Protein AF-A0A5N7ZRE6-F1 (afdb_monomer_lite)

Foldseek 3Di:
DDPLLVVLVVLLVCLVVQLVVCVVVVPPVSNVSSVVSNVVSVVSNVVVVVVVVVVVVVVVD

Structure (mmCIF, N/CA/C/O backbone):
data_AF-A0A5N7ZRE6-F1
#
_entry.id   AF-A0A5N7ZRE6-F1
#
loop_
_atom_site.group_PDB
_atom_site.id
_atom_site.type_symbol
_atom_site.label_atom_id
_atom_site.label_alt_id
_atom_site.label_comp_id
_atom_site.label_asym_id
_atom_site.label_entity_id
_atom_site.label_seq_id
_atom_site.pdbx_PDB_ins_code
_atom_site.Cartn_x
_atom_site.Cartn_y
_atom_site.Cartn_z
_atom_site.occupancy
_atom_site.B_iso_or_equiv
_atom_site.auth_seq_id
_atom_site.auth_comp_id
_atom_site.auth_asym_id
_atom_site.auth_atom_id
_atom_site.pdbx_PDB_model_num
ATOM 1 N N . MET A 1 1 ? 14.950 -12.461 -6.179 1.00 51.19 1 MET A N 1
ATOM 2 C CA . MET A 1 1 ? 13.765 -12.090 -5.369 1.00 51.19 1 MET A CA 1
ATOM 3 C C . MET A 1 1 ? 14.069 -10.754 -4.725 1.00 51.19 1 MET A C 1
ATOM 5 O O . MET A 1 1 ? 14.695 -10.693 -3.671 1.00 51.19 1 MET A O 1
ATOM 9 N N . ASP A 1 2 ? 13.701 -9.690 -5.417 1.00 67.25 2 ASP A N 1
ATOM 10 C CA . ASP A 1 2 ? 14.122 -8.330 -5.108 1.00 67.25 2 ASP A CA 1
ATOM 11 C C . ASP A 1 2 ? 13.412 -7.802 -3.861 1.00 67.25 2 ASP A C 1
ATOM 13 O O . ASP A 1 2 ? 12.194 -7.940 -3.690 1.00 67.25 2 ASP A O 1
ATOM 17 N N . LYS A 1 3 ? 14.190 -7.204 -2.952 1.00 67.88 3 LYS A N 1
ATOM 18 C CA . LYS A 1 3 ? 13.702 -6.665 -1.670 1.00 67.88 3 LYS A CA 1
ATOM 19 C C . LYS A 1 3 ? 12.575 -5.645 -1.864 1.00 67.88 3 LYS A C 1
ATOM 21 O O . LYS A 1 3 ? 11.695 -5.535 -1.007 1.00 67.88 3 LYS A O 1
ATOM 26 N N . ASP A 1 4 ? 12.578 -4.931 -2.985 1.00 67.88 4 ASP A N 1
ATOM 27 C CA . ASP A 1 4 ? 11.571 -3.928 -3.325 1.00 67.88 4 ASP A CA 1
ATOM 28 C C . ASP A 1 4 ? 10.213 -4.549 -3.669 1.00 67.88 4 ASP A C 1
ATOM 30 O O . ASP A 1 4 ? 9.173 -4.058 -3.220 1.00 67.88 4 ASP A O 1
ATOM 34 N N . ARG A 1 5 ? 10.207 -5.705 -4.342 1.00 66.44 5 ARG A N 1
ATOM 35 C CA . ARG A 1 5 ? 8.981 -6.448 -4.671 1.00 66.44 5 ARG A CA 1
ATOM 36 C C . ARG A 1 5 ? 8.300 -6.998 -3.414 1.00 66.44 5 ARG A C 1
ATOM 38 O O . ARG A 1 5 ? 7.072 -6.952 -3.286 1.00 66.44 5 ARG A O 1
ATOM 45 N N . ILE A 1 6 ? 9.101 -7.443 -2.443 1.00 78.88 6 ILE A N 1
ATOM 46 C CA . ILE A 1 6 ? 8.626 -7.900 -1.128 1.00 78.88 6 ILE A CA 1
ATOM 47 C C . ILE A 1 6 ? 8.078 -6.721 -0.311 1.00 78.88 6 ILE A C 1
ATOM 49 O O . ILE A 1 6 ? 6.972 -6.811 0.225 1.00 78.88 6 ILE A O 1
ATOM 53 N N . LYS A 1 7 ? 8.792 -5.586 -0.256 1.00 75.81 7 LYS A N 1
ATOM 54 C CA . LYS A 1 7 ? 8.330 -4.375 0.449 1.00 75.81 7 LYS A CA 1
ATOM 55 C C . LYS A 1 7 ? 7.022 -3.819 -0.117 1.00 75.81 7 LYS A C 1
ATOM 57 O O . LYS A 1 7 ? 6.141 -3.453 0.663 1.00 75.81 7 LYS A O 1
ATOM 62 N N . GLY A 1 8 ? 6.880 -3.766 -1.442 1.00 78.06 8 GLY A N 1
ATOM 63 C CA . GLY A 1 8 ? 5.650 -3.312 -2.096 1.00 78.06 8 GLY A CA 1
ATOM 64 C C . GLY A 1 8 ? 4.456 -4.203 -1.749 1.00 78.06 8 GLY A C 1
ATOM 65 O O . GLY A 1 8 ? 3.395 -3.711 -1.369 1.00 78.06 8 GLY A O 1
ATOM 66 N N . THR A 1 9 ? 4.666 -5.521 -1.769 1.00 83.12 9 THR A N 1
ATOM 67 C CA . THR A 1 9 ? 3.638 -6.509 -1.409 1.00 83.12 9 THR A CA 1
ATOM 68 C C . THR A 1 9 ? 3.243 -6.425 0.062 1.00 83.12 9 THR A C 1
ATOM 70 O O . THR A 1 9 ? 2.056 -6.421 0.376 1.00 83.12 9 THR A O 1
ATOM 73 N N . ALA A 1 10 ? 4.211 -6.264 0.966 1.00 87.31 10 ALA A N 1
ATOM 74 C CA . ALA A 1 10 ? 3.934 -6.092 2.388 1.00 87.31 10 ALA A CA 1
ATOM 75 C C . ALA A 1 10 ? 3.085 -4.838 2.669 1.00 87.31 10 ALA A C 1
ATOM 77 O O . ALA A 1 10 ? 2.133 -4.902 3.448 1.00 87.31 10 ALA A O 1
ATOM 78 N N . LYS A 1 11 ? 3.383 -3.707 2.010 1.00 86.12 11 LYS A N 1
ATOM 79 C CA . LYS A 1 11 ? 2.576 -2.479 2.126 1.00 86.12 11 LYS A CA 1
ATOM 80 C C . LYS A 1 11 ? 1.161 -2.657 1.591 1.00 86.12 11 LYS A C 1
ATOM 82 O O . LYS A 1 11 ? 0.220 -2.166 2.207 1.00 86.12 11 LYS A O 1
ATOM 87 N N . GLU A 1 12 ? 1.002 -3.365 0.477 1.00 86.25 12 GLU A N 1
ATOM 88 C CA . GLU A 1 12 ? -0.315 -3.612 -0.107 1.00 86.25 12 GLU A CA 1
ATOM 89 C C . GLU A 1 12 ? -1.194 -4.473 0.809 1.00 86.25 12 GLU A C 1
ATOM 91 O O . GLU A 1 12 ? -2.345 -4.120 1.068 1.00 86.25 12 GLU A O 1
ATOM 96 N N . VAL A 1 13 ? -0.629 -5.551 1.363 1.00 92.25 13 VAL A N 1
ATOM 97 C CA . VAL A 1 13 ? -1.316 -6.429 2.323 1.00 92.25 13 VAL A CA 1
ATOM 98 C C . VAL A 1 13 ? -1.678 -5.662 3.593 1.00 92.25 13 VAL A C 1
ATOM 100 O O . VAL A 1 13 ? -2.827 -5.692 4.028 1.00 92.25 13 VAL A O 1
ATOM 103 N N . LYS A 1 14 ? -0.730 -4.912 4.165 1.00 89.81 14 LYS A N 1
ATOM 104 C CA . LYS A 1 14 ? -0.969 -4.094 5.361 1.00 89.81 14 LYS A CA 1
ATOM 105 C C . LYS A 1 14 ? -2.056 -3.040 5.125 1.00 89.81 14 LYS A C 1
ATOM 107 O O . LYS A 1 14 ? -2.930 -2.864 5.971 1.00 89.81 14 LYS A O 1
ATOM 112 N N . GLY A 1 15 ? -2.032 -2.387 3.964 1.00 90.44 15 GLY A N 1
ATOM 113 C CA . GLY A 1 15 ? -3.049 -1.426 3.557 1.00 90.44 15 GLY A CA 1
ATOM 114 C C . GLY A 1 15 ? -4.434 -2.061 3.429 1.00 90.44 15 GLY A C 1
ATOM 115 O O . GLY A 1 15 ? -5.406 -1.524 3.951 1.00 90.44 15 GLY A O 1
ATOM 116 N N . ALA A 1 16 ? -4.528 -3.248 2.822 1.00 91.94 16 ALA A N 1
ATOM 117 C CA . ALA A 1 16 ? -5.785 -3.990 2.713 1.00 91.94 16 ALA A CA 1
ATOM 118 C C . ALA A 1 16 ? -6.351 -4.407 4.082 1.00 91.94 16 ALA A C 1
ATOM 120 O O . ALA A 1 16 ? -7.561 -4.308 4.306 1.00 91.94 16 ALA A O 1
ATOM 121 N N . ILE A 1 17 ? -5.484 -4.822 5.012 1.00 93.69 17 ILE A N 1
ATOM 122 C CA . ILE A 1 17 ? -5.878 -5.150 6.388 1.00 93.69 17 ILE A CA 1
ATOM 123 C C . ILE A 1 17 ? -6.421 -3.905 7.091 1.00 93.69 17 ILE A C 1
ATOM 125 O O . ILE A 1 17 ? -7.515 -3.962 7.645 1.00 93.69 17 ILE A O 1
ATOM 129 N N . LYS A 1 18 ? -5.711 -2.770 7.034 1.00 91.81 18 LYS A N 1
ATOM 130 C CA . LYS A 1 18 ? -6.175 -1.506 7.626 1.00 91.81 18 LYS A CA 1
ATOM 131 C C . LYS A 1 18 ? -7.474 -1.001 6.996 1.00 91.81 18 LYS A C 1
ATOM 133 O O . LYS A 1 18 ? -8.365 -0.576 7.720 1.00 91.81 18 LYS A O 1
ATOM 138 N N . GLU A 1 19 ? -7.622 -1.096 5.675 1.00 91.88 19 GLU A N 1
ATOM 139 C CA . GLU A 1 19 ? -8.857 -0.709 4.982 1.00 91.88 19 GLU A CA 1
ATOM 140 C C . GLU A 1 19 ? -10.050 -1.523 5.502 1.00 91.88 19 GLU A C 1
ATOM 142 O O . GLU A 1 19 ? -11.089 -0.973 5.869 1.00 91.88 19 GLU A O 1
ATOM 147 N N . THR A 1 20 ? -9.869 -2.842 5.590 1.00 93.88 20 THR A N 1
ATOM 148 C CA . THR A 1 20 ? -10.903 -3.769 6.057 1.00 93.88 20 THR A CA 1
ATOM 149 C C . THR A 1 20 ? -11.210 -3.555 7.536 1.00 93.88 20 THR A C 1
ATOM 151 O O . THR A 1 20 ? -12.372 -3.428 7.911 1.00 93.88 20 THR A O 1
ATOM 154 N N . ALA A 1 21 ? -10.179 -3.447 8.376 1.00 92.88 21 ALA A N 1
ATOM 155 C CA . ALA A 1 21 ? -10.328 -3.190 9.802 1.00 92.88 21 ALA A CA 1
ATOM 156 C C . ALA A 1 21 ? -11.026 -1.848 10.062 1.00 92.88 21 ALA A C 1
ATOM 158 O O . ALA A 1 21 ? -11.924 -1.784 10.896 1.00 92.88 21 ALA A O 1
ATOM 159 N N . GLY A 1 22 ? -10.678 -0.795 9.317 1.00 92.06 22 GLY A N 1
ATOM 160 C CA . GLY A 1 22 ? -11.326 0.514 9.390 1.00 92.06 22 GLY A CA 1
ATOM 161 C C . GLY A 1 22 ? -12.806 0.454 9.021 1.00 92.06 22 GLY A C 1
ATOM 162 O O . GLY A 1 22 ? -13.636 0.9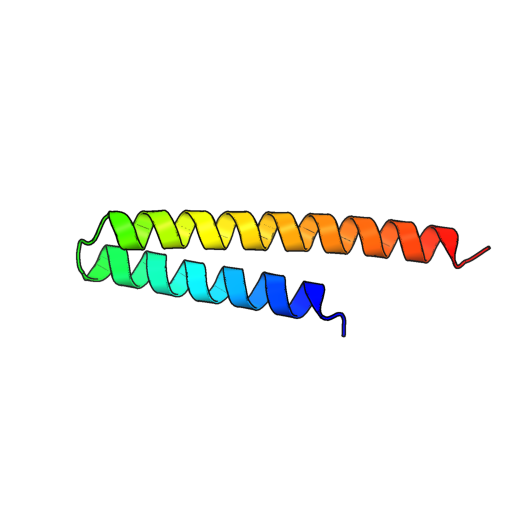68 9.763 1.00 92.06 22 GLY A O 1
ATOM 163 N N . LYS A 1 23 ? -13.165 -0.260 7.946 1.00 92.81 23 LYS A N 1
ATOM 164 C CA . LYS A 1 23 ? -14.574 -0.485 7.577 1.00 92.81 23 LYS A CA 1
ATOM 165 C C . LYS A 1 23 ? -15.358 -1.244 8.640 1.00 92.81 23 LYS A C 1
ATOM 167 O O . LYS A 1 23 ? -16.465 -0.841 8.974 1.00 92.81 23 LYS A O 1
ATOM 172 N N . VAL A 1 24 ? -14.790 -2.331 9.164 1.00 95.19 24 VAL A N 1
ATOM 173 C CA . VAL A 1 24 ? -15.457 -3.186 10.161 1.00 95.19 24 VAL A CA 1
ATOM 174 C C . VAL A 1 24 ? -15.639 -2.452 11.489 1.00 95.19 24 VAL A C 1
ATOM 176 O O . VAL A 1 24 ? -16.684 -2.567 12.117 1.00 95.19 24 VAL A O 1
ATOM 179 N N . THR A 1 25 ? -14.642 -1.672 11.908 1.00 93.19 25 THR A N 1
ATOM 180 C CA . THR A 1 25 ? -14.681 -0.905 13.165 1.00 93.19 25 THR A CA 1
ATOM 181 C C . THR A 1 25 ? -15.353 0.465 13.028 1.00 93.19 25 THR A C 1
ATOM 183 O O . THR A 1 25 ? -15.550 1.148 14.029 1.00 93.19 25 THR A O 1
ATOM 186 N N . GLY A 1 26 ? -15.690 0.899 11.807 1.00 94.31 26 GLY A N 1
ATOM 187 C CA . GLY A 1 26 ? -16.189 2.250 11.523 1.00 94.31 26 GLY A CA 1
ATOM 188 C C . GLY A 1 26 ? -15.128 3.357 11.636 1.00 94.31 26 GLY A C 1
ATOM 189 O O . GLY A 1 26 ? -15.465 4.543 11.612 1.00 94.31 26 GLY A O 1
ATOM 190 N N . ASN A 1 27 ? -13.843 3.007 11.755 1.00 94.62 27 ASN A N 1
ATOM 191 C CA . ASN A 1 27 ? -12.747 3.962 11.864 1.00 94.62 27 ASN A CA 1
ATOM 192 C C . ASN A 1 27 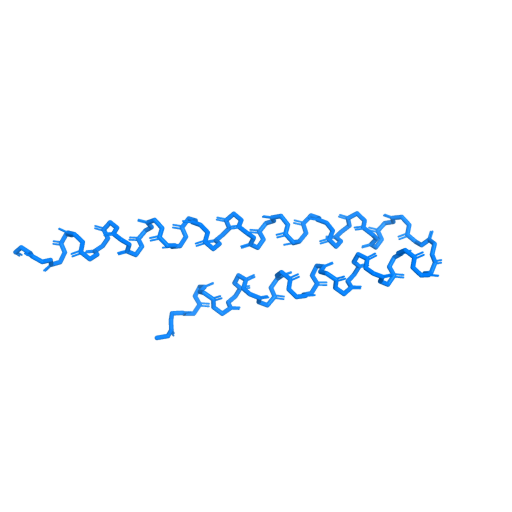? -12.291 4.463 10.480 1.00 94.62 27 ASN A C 1
ATOM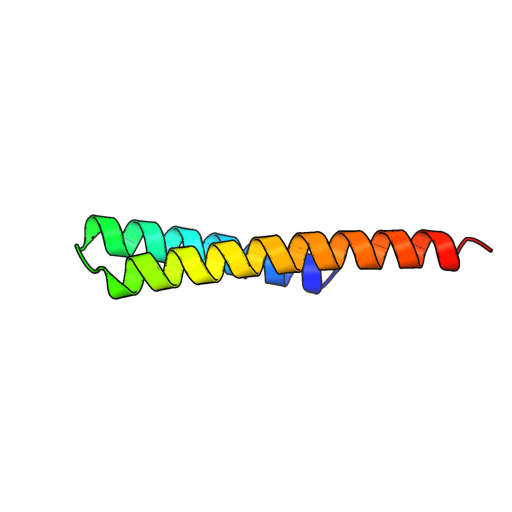 194 O O . ASN A 1 27 ? -11.472 3.839 9.797 1.00 94.62 27 ASN A O 1
ATOM 198 N N . ARG A 1 28 ? -12.785 5.650 10.098 1.00 92.81 28 ARG A N 1
ATOM 199 C CA . ARG A 1 28 ? -12.431 6.327 8.836 1.00 92.81 28 ARG A CA 1
ATOM 200 C C . ARG A 1 28 ? -10.939 6.623 8.696 1.00 92.81 28 ARG A C 1
ATOM 202 O O . ARG A 1 28 ? -10.434 6.607 7.575 1.00 92.81 28 ARG A O 1
ATOM 209 N N . GLN A 1 29 ? -10.229 6.897 9.790 1.00 94.00 29 GLN A N 1
ATOM 210 C CA . GLN A 1 29 ? -8.791 7.169 9.739 1.00 94.00 29 GLN A CA 1
ATOM 211 C C . GLN A 1 29 ? -8.033 5.908 9.318 1.00 94.00 29 GLN A C 1
ATOM 213 O O . GLN A 1 29 ? -7.253 5.949 8.368 1.00 94.00 29 GLN A O 1
ATOM 218 N N . THR A 1 30 ? -8.337 4.775 9.955 1.00 93.56 30 THR A N 1
ATOM 219 C CA . THR A 1 30 ? -7.722 3.481 9.632 1.00 93.56 30 THR A CA 1
ATOM 220 C C . THR A 1 30 ? -8.076 3.017 8.218 1.00 93.56 30 THR A C 1
ATOM 222 O O . THR A 1 30 ? -7.205 2.515 7.507 1.00 93.56 30 THR A O 1
ATOM 225 N N . GLU A 1 31 ? -9.311 3.259 7.762 1.00 91.75 31 GLU A N 1
ATOM 226 C CA . GLU A 1 31 ? -9.704 2.980 6.376 1.00 91.75 31 GLU A CA 1
ATOM 227 C C . GLU A 1 31 ? -8.871 3.796 5.372 1.00 91.75 31 GLU A C 1
ATOM 229 O O . GLU A 1 31 ? -8.323 3.252 4.406 1.00 91.75 31 GLU A O 1
ATOM 234 N N . SER A 1 32 ? -8.746 5.100 5.628 1.00 93.88 32 SER A N 1
ATOM 235 C CA . SER A 1 32 ? -8.029 6.047 4.767 1.00 93.88 32 SER A CA 1
ATOM 236 C C . SER A 1 32 ? -6.533 5.742 4.707 1.00 93.88 32 SER A C 1
ATOM 238 O O . SER A 1 32 ? -5.952 5.714 3.621 1.00 93.88 32 SER A O 1
ATOM 240 N N . GLU A 1 33 ? -5.916 5.448 5.855 1.00 91.00 33 GLU A N 1
ATOM 241 C CA . GLU A 1 33 ? -4.529 4.980 5.928 1.00 91.00 33 GLU A CA 1
ATOM 242 C C . GLU A 1 33 ? -4.328 3.693 5.129 1.00 91.00 33 GLU A C 1
ATOM 244 O O . GLU A 1 33 ? -3.345 3.569 4.397 1.00 91.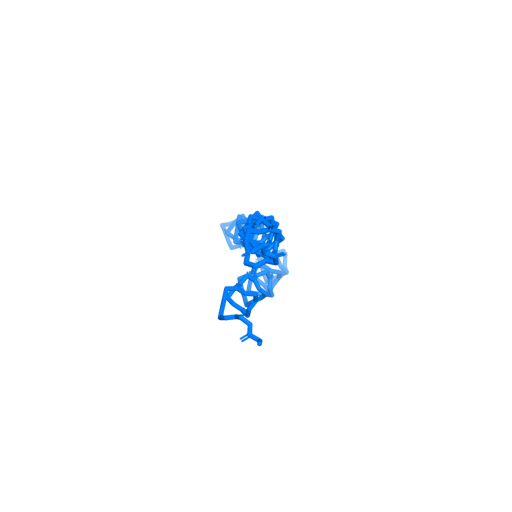00 33 GLU A O 1
ATOM 249 N N . GLY A 1 34 ? -5.265 2.748 5.236 1.00 91.06 34 GLY A N 1
ATOM 250 C CA . GLY A 1 34 ? -5.209 1.492 4.501 1.00 91.06 34 GLY A CA 1
ATOM 251 C C . GLY A 1 34 ? -5.218 1.693 2.987 1.00 91.06 34 GLY A C 1
ATOM 252 O O . GLY A 1 34 ? -4.362 1.158 2.276 1.00 91.06 34 GLY A O 1
ATOM 253 N N . ARG A 1 35 ? -6.124 2.541 2.486 1.00 91.69 35 ARG A N 1
ATOM 254 C CA . ARG A 1 35 ? -6.174 2.921 1.064 1.00 91.69 35 ARG A CA 1
ATOM 255 C C . ARG A 1 35 ? -4.908 3.632 0.597 1.00 91.69 35 ARG A C 1
ATOM 257 O O . ARG A 1 35 ? -4.421 3.344 -0.501 1.00 91.69 35 ARG A O 1
ATOM 264 N N . ALA A 1 36 ? -4.368 4.536 1.410 1.00 91.75 36 ALA A N 1
ATOM 265 C CA . ALA A 1 36 ? -3.133 5.242 1.096 1.00 91.75 36 ALA A CA 1
ATOM 266 C C . ALA A 1 36 ? -1.942 4.272 1.016 1.00 91.75 36 ALA A C 1
ATOM 268 O O . ALA A 1 36 ? -1.247 4.247 -0.000 1.00 91.75 36 ALA A O 1
ATOM 269 N N . GLU A 1 37 ? -1.746 3.408 2.021 1.00 88.75 37 GLU A N 1
ATOM 270 C CA . GLU A 1 37 ? -0.668 2.405 2.028 1.00 88.75 37 GLU A CA 1
ATOM 271 C C . GLU A 1 37 ? -0.785 1.431 0.844 1.00 88.75 37 GLU A C 1
ATOM 273 O O . GLU A 1 37 ? 0.223 1.123 0.202 1.00 88.75 37 GLU A O 1
ATOM 278 N N . LYS A 1 38 ? -2.006 1.010 0.489 1.00 87.75 38 LYS A N 1
ATOM 279 C CA . LYS A 1 38 ? -2.268 0.144 -0.670 1.00 87.75 38 LYS A CA 1
ATOM 280 C C . LYS A 1 38 ? -1.908 0.821 -1.99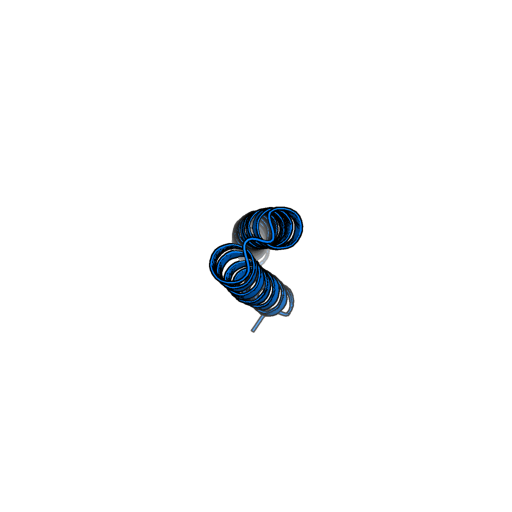5 1.00 87.75 38 LYS A C 1
ATOM 282 O O . LYS A 1 38 ? -1.278 0.208 -2.857 1.00 87.75 38 LYS A O 1
ATOM 287 N N . THR A 1 39 ? -2.263 2.097 -2.139 1.00 91.50 39 THR A N 1
ATOM 288 C CA . THR A 1 39 ? -1.948 2.899 -3.332 1.00 91.50 39 THR A CA 1
ATOM 289 C C . THR A 1 39 ? -0.442 3.106 -3.468 1.00 91.50 39 THR A C 1
ATOM 291 O O . THR A 1 39 ? 0.123 2.849 -4.529 1.00 91.50 39 THR A O 1
ATOM 294 N N . VAL A 1 40 ? 0.233 3.478 -2.377 1.00 87.38 40 VAL A N 1
ATOM 295 C CA . VAL A 1 40 ? 1.695 3.633 -2.343 1.00 87.38 40 VAL A CA 1
ATOM 296 C C . VAL A 1 40 ? 2.397 2.312 -2.666 1.00 87.38 40 VAL A C 1
ATOM 298 O O . VAL A 1 40 ? 3.372 2.314 -3.415 1.00 87.38 40 VAL A O 1
ATOM 301 N N . GLY A 1 41 ? 1.902 1.184 -2.147 1.00 84.50 41 GLY A N 1
ATOM 302 C CA . GLY A 1 41 ? 2.434 -0.148 -2.449 1.00 84.50 41 GLY A CA 1
ATOM 303 C C . GLY 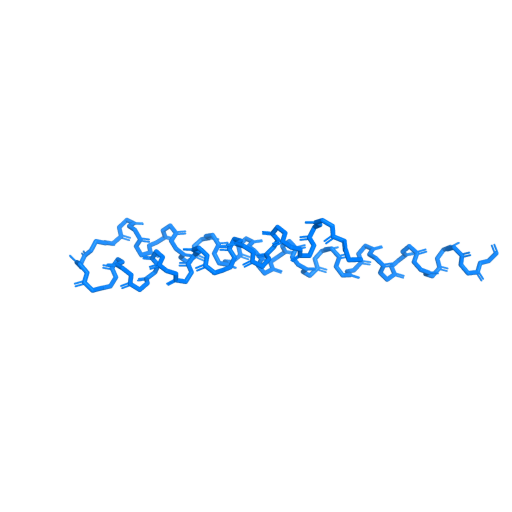A 1 41 ? 2.365 -0.490 -3.940 1.00 84.50 41 GLY A C 1
ATOM 304 O O . GLY A 1 41 ? 3.364 -0.929 -4.507 1.00 84.50 41 GLY A O 1
ATOM 305 N N . LYS A 1 42 ? 1.228 -0.213 -4.597 1.00 85.69 42 LYS A N 1
ATOM 306 C CA . LYS A 1 42 ? 1.069 -0.400 -6.051 1.00 85.69 42 LYS A CA 1
ATOM 307 C C . LYS A 1 42 ? 2.006 0.487 -6.863 1.00 85.69 42 LYS A C 1
ATOM 309 O O . LYS A 1 42 ? 2.665 -0.004 -7.772 1.00 85.69 42 LYS A O 1
ATOM 314 N N . VAL A 1 43 ? 2.100 1.771 -6.514 1.00 88.94 43 VAL A N 1
ATOM 315 C CA . VAL A 1 43 ? 3.003 2.706 -7.201 1.00 88.94 43 VAL A CA 1
ATOM 316 C C . VAL A 1 43 ? 4.456 2.256 -7.057 1.00 88.94 43 VAL A C 1
ATOM 318 O O . VAL A 1 43 ? 5.175 2.204 -8.050 1.00 88.94 43 VAL A O 1
ATOM 321 N N . GLN A 1 44 ? 4.888 1.865 -5.852 1.00 82.31 44 GLN A N 1
ATOM 322 C CA . GLN A 1 44 ? 6.242 1.348 -5.640 1.00 82.31 44 GLN A CA 1
ATOM 323 C C . GLN A 1 44 ? 6.511 0.066 -6.427 1.00 82.31 44 GLN A C 1
ATOM 325 O O . GLN A 1 44 ? 7.611 -0.079 -6.954 1.00 82.31 44 GLN A O 1
ATOM 330 N N . ARG A 1 45 ? 5.531 -0.841 -6.535 1.00 82.31 45 ARG A N 1
ATOM 331 C CA . ARG A 1 45 ? 5.689 -2.068 -7.323 1.00 82.31 45 ARG A CA 1
ATOM 332 C C . ARG A 1 45 ? 5.864 -1.752 -8.811 1.00 82.31 45 ARG A C 1
ATOM 334 O O . ARG A 1 45 ? 6.833 -2.216 -9.393 1.00 82.31 45 ARG A O 1
ATOM 341 N N . ASN A 1 46 ? 5.019 -0.887 -9.375 1.00 85.44 46 ASN A N 1
ATOM 342 C CA . ASN A 1 46 ? 5.108 -0.489 -10.783 1.00 85.44 46 ASN A CA 1
ATOM 343 C C . ASN A 1 46 ? 6.423 0.236 -11.103 1.00 85.44 46 ASN A C 1
ATOM 345 O O . ASN A 1 46 ? 7.046 -0.031 -12.124 1.00 85.44 46 ASN A O 1
ATOM 349 N N . VAL A 1 47 ? 6.858 1.154 -10.230 1.00 85.62 47 VAL A N 1
ATOM 350 C CA . VAL A 1 47 ? 8.141 1.855 -10.397 1.00 85.62 47 VAL A CA 1
ATOM 351 C C . VAL A 1 47 ? 9.314 0.884 -10.266 1.00 85.62 47 VAL A C 1
ATOM 353 O O . VAL A 1 47 ? 10.284 1.016 -11.005 1.00 85.62 47 VAL A O 1
ATOM 356 N N . GLY A 1 48 ? 9.230 -0.087 -9.352 1.00 82.69 48 GLY A N 1
ATOM 357 C CA . GLY A 1 48 ? 10.209 -1.166 -9.227 1.00 82.69 48 GLY A CA 1
ATOM 358 C C . GLY A 1 48 ? 10.295 -2.004 -10.500 1.00 82.69 48 GLY A C 1
ATOM 359 O O . GLY A 1 48 ? 11.370 -2.112 -11.067 1.00 82.69 48 GLY A O 1
ATOM 360 N N . GLU A 1 49 ? 9.161 -2.487 -11.016 1.00 84.31 49 GLU A N 1
ATOM 361 C CA . GLU A 1 49 ? 9.112 -3.267 -12.263 1.00 84.31 49 GLU A CA 1
ATOM 362 C C . GLU A 1 49 ? 9.624 -2.481 -13.473 1.00 84.31 49 GLU A C 1
ATOM 364 O O . GLU A 1 49 ? 10.323 -3.042 -14.311 1.00 84.31 49 GLU A O 1
ATOM 369 N N . ALA A 1 50 ? 9.318 -1.184 -13.568 1.00 85.19 50 ALA A N 1
ATOM 370 C CA . ALA A 1 50 ? 9.840 -0.337 -14.638 1.00 85.19 50 ALA A CA 1
ATOM 371 C C . ALA A 1 50 ? 11.359 -0.125 -14.521 1.00 85.19 50 ALA A C 1
ATOM 373 O O . ALA A 1 50 ? 12.059 -0.122 -15.532 1.00 85.19 50 ALA A O 1
ATOM 374 N N . LYS A 1 51 ? 11.877 0.047 -13.296 1.00 84.25 51 LYS A N 1
ATOM 375 C CA . LYS A 1 51 ? 13.321 0.145 -13.050 1.00 84.25 51 LYS A CA 1
ATOM 376 C C . LYS A 1 51 ? 14.039 -1.158 -13.369 1.00 84.25 51 LYS A C 1
ATOM 378 O O . LYS A 1 51 ? 15.086 -1.094 -13.999 1.00 84.25 51 LYS A O 1
ATOM 383 N N . ASP A 1 52 ? 13.483 -2.292 -12.956 1.00 83.88 52 ASP A N 1
ATOM 384 C CA . ASP A 1 52 ? 14.059 -3.612 -13.213 1.00 83.88 52 ASP A CA 1
ATOM 385 C C . ASP A 1 52 ? 14.102 -3.886 -14.721 1.00 83.88 52 ASP A C 1
ATOM 387 O O . ASP A 1 52 ? 15.163 -4.205 -15.240 1.00 83.88 52 ASP A O 1
ATOM 391 N N . GLN A 1 53 ? 13.016 -3.614 -15.456 1.00 84.94 53 GLN A N 1
ATOM 392 C CA . GLN A 1 53 ? 13.002 -3.732 -16.923 1.00 84.94 53 GLN A CA 1
ATOM 393 C C . GLN A 1 53 ? 14.027 -2.820 -17.605 1.00 84.94 53 GLN A C 1
ATOM 395 O O . GLN A 1 53 ? 14.711 -3.238 -18.533 1.00 84.94 53 GLN A O 1
ATOM 400 N N . ALA A 1 54 ? 14.146 -1.567 -17.159 1.00 85.25 54 ALA A N 1
ATOM 401 C CA . ALA A 1 54 ? 15.149 -0.655 -17.699 1.00 85.25 54 ALA A CA 1
ATOM 402 C C . ALA A 1 54 ? 16.577 -1.133 -17.401 1.00 85.25 54 ALA A C 1
ATOM 404 O O . ALA A 1 54 ? 17.474 -0.902 -18.205 1.00 85.25 54 ALA A O 1
ATOM 405 N N . ARG A 1 55 ? 16.792 -1.783 -16.253 1.00 83.06 55 ARG A N 1
ATOM 406 C CA . ARG A 1 55 ? 18.086 -2.337 -15.861 1.00 83.06 55 ARG A CA 1
ATOM 407 C C . ARG A 1 55 ? 18.439 -3.565 -16.691 1.00 83.06 55 ARG A C 1
ATOM 409 O O . ARG A 1 55 ? 19.535 -3.587 -17.230 1.00 83.06 55 ARG A O 1
ATOM 416 N N . ASP A 1 56 ? 17.500 -4.493 -16.865 1.00 85.38 56 ASP A N 1
ATOM 417 C CA . ASP A 1 56 ? 17.669 -5.670 -17.725 1.00 85.38 56 ASP A CA 1
ATOM 418 C C . ASP A 1 56 ? 18.019 -5.249 -19.161 1.00 85.38 56 ASP A C 1
ATOM 420 O O . ASP A 1 56 ? 18.967 -5.763 -19.739 1.00 85.38 56 ASP A O 1
ATOM 424 N N . LEU A 1 57 ? 17.340 -4.234 -19.712 1.00 81.19 57 LEU A N 1
ATOM 425 C CA . LEU A 1 57 ? 17.638 -3.701 -21.050 1.00 81.19 57 LEU A CA 1
ATOM 426 C C . LEU A 1 57 ? 19.019 -3.032 -21.177 1.00 81.19 57 LEU A C 1
ATOM 428 O O . LEU A 1 57 ? 19.524 -2.893 -22.291 1.00 81.19 57 LEU A O 1
ATOM 432 N N . LEU A 1 58 ? 19.593 -2.547 -20.072 1.00 82.62 58 LEU A N 1
ATOM 433 C CA . LEU A 1 58 ? 20.901 -1.887 -20.050 1.00 82.62 58 LEU A CA 1
ATOM 434 C C . LEU A 1 58 ? 22.050 -2.855 -19.733 1.00 82.62 58 LEU A C 1
ATOM 436 O O . LEU A 1 58 ? 23.158 -2.596 -20.193 1.00 82.62 58 LEU A O 1
ATOM 440 N N . ASP A 1 59 ? 21.799 -3.927 -18.972 1.00 79.06 59 ASP A N 1
ATOM 441 C CA . ASP A 1 59 ? 22.785 -4.974 -18.651 1.00 79.06 59 ASP A CA 1
ATOM 442 C C . ASP A 1 59 ? 22.978 -5.982 -19.806 1.00 79.06 59 ASP A C 1
ATOM 444 O O . ASP A 1 59 ? 24.019 -6.628 -19.874 1.00 79.06 59 ASP A O 1
ATOM 448 N N . ASP A 1 60 ? 22.026 -6.101 -20.743 1.00 65.50 60 ASP A N 1
ATOM 449 C CA . ASP A 1 60 ? 22.093 -7.023 -21.899 1.00 65.50 60 ASP A CA 1
ATOM 450 C C . ASP A 1 60 ? 22.974 -6.507 -23.072 1.00 65.50 60 ASP A C 1
ATOM 452 O O . ASP A 1 60 ? 22.788 -6.903 -24.226 1.00 65.50 60 ASP A O 1
ATOM 456 N N . LYS A 1 61 ? 23.920 -5.585 -22.820 1.00 53.75 61 LYS A N 1
ATOM 457 C CA . LYS A 1 61 ? 24.777 -4.960 -23.848 1.00 53.75 61 LYS A CA 1
ATOM 458 C C . LYS A 1 61 ? 26.272 -5.049 -23.558 1.00 53.75 61 LYS A C 1
ATOM 460 O O . LYS A 1 61 ? 26.683 -4.754 -22.417 1.00 53.75 61 LYS A O 1
#

Radius of gyration: 15.07 Å; chains: 1; bounding box: 41×19×37 Å

Sequence (61 aa):
MDKDRIKGTAKEVKGAIKETAGKVTGNRQTESEGRAEKTVGKVQRNVGEAKDQARDLLDDK

Secondary structure (DSSP, 8-state):
--HHHHHHHHHHHHHHHHHHHHHHHT-HHHHHHHHHHHHHHHHHHHHHHHHHHHHHHHH--

pLDDT: mean 85.08, std 9.51, range [51.19, 95.19]